Protein AF-A0A0L0UIJ8-F1 (afdb_monomer_lite)

Structure (mmCIF, N/CA/C/O backbone):
data_AF-A0A0L0UIJ8-F1
#
_entry.id   AF-A0A0L0UIJ8-F1
#
loop_
_atom_site.group_PDB
_atom_site.id
_atom_site.type_symbol
_atom_site.label_atom_id
_atom_site.label_alt_id
_atom_site.label_comp_id
_atom_site.label_asym_id
_atom_site.label_entity_id
_atom_site.label_seq_id
_atom_site.pdbx_PDB_ins_code
_atom_site.Cartn_x
_atom_site.Cartn_y
_atom_site.Cartn_z
_atom_site.occupancy
_atom_site.B_iso_or_equiv
_atom_site.auth_seq_id
_atom_site.auth_comp_id
_atom_site.auth_asym_id
_atom_site.auth_atom_id
_atom_site.pdbx_PDB_model_num
ATOM 1 N N . MET A 1 1 ? 34.261 21.419 7.854 1.00 37.66 1 MET A N 1
ATOM 2 C CA . MET A 1 1 ? 33.755 20.696 6.664 1.00 37.66 1 MET A CA 1
ATOM 3 C C . MET A 1 1 ? 32.846 19.572 7.132 1.00 37.66 1 MET A C 1
ATOM 5 O O . MET A 1 1 ? 33.334 18.542 7.581 1.00 37.66 1 MET A O 1
ATOM 9 N N . GLY A 1 2 ? 31.533 19.817 7.141 1.00 44.34 2 GLY A N 1
ATOM 10 C CA . GLY A 1 2 ? 30.542 18.811 7.519 1.00 44.34 2 GLY A CA 1
ATOM 11 C C . GLY A 1 2 ? 30.514 17.703 6.475 1.00 44.34 2 GLY A C 1
ATOM 12 O O . GLY A 1 2 ? 30.312 17.972 5.295 1.00 44.34 2 GLY A O 1
ATOM 13 N N . LYS A 1 3 ? 30.764 16.463 6.895 1.00 41.41 3 LYS A N 1
ATOM 14 C CA . LYS A 1 3 ? 30.566 15.295 6.039 1.00 41.41 3 LYS A CA 1
ATOM 15 C C . LYS A 1 3 ? 29.058 15.096 5.893 1.00 41.41 3 LYS A C 1
ATOM 17 O O . LYS A 1 3 ? 28.412 14.638 6.831 1.00 41.41 3 LYS A O 1
ATOM 22 N N . THR A 1 4 ? 28.489 15.458 4.748 1.00 48.59 4 THR A N 1
ATOM 23 C CA . THR A 1 4 ? 27.128 15.062 4.376 1.00 48.59 4 THR A CA 1
ATOM 24 C C . THR A 1 4 ? 27.115 13.543 4.252 1.00 48.59 4 THR A C 1
ATOM 26 O O . THR A 1 4 ? 27.711 12.964 3.344 1.00 48.59 4 THR A O 1
ATOM 29 N N . LYS A 1 5 ? 26.496 12.886 5.234 1.00 54.03 5 LYS A N 1
ATOM 30 C CA . LYS A 1 5 ? 26.257 11.446 5.226 1.00 54.03 5 LYS A CA 1
ATOM 31 C C . LYS A 1 5 ? 25.354 11.166 4.023 1.00 54.03 5 LYS A C 1
ATOM 33 O O . LYS A 1 5 ? 24.227 11.646 3.981 1.00 54.03 5 LYS A O 1
ATOM 38 N N . LYS A 1 6 ? 25.886 10.469 3.017 1.00 48.47 6 LYS A N 1
ATOM 39 C CA . LYS A 1 6 ? 25.125 9.985 1.862 1.00 48.47 6 LYS A CA 1
ATOM 40 C C . LYS A 1 6 ? 24.004 9.106 2.411 1.00 48.47 6 LYS A C 1
ATOM 42 O O . LYS A 1 6 ? 24.290 8.029 2.924 1.00 48.47 6 LYS A O 1
ATOM 47 N N . GLU A 1 7 ? 22.774 9.605 2.386 1.00 50.38 7 GLU A N 1
ATOM 48 C CA . GLU A 1 7 ? 21.608 8.834 2.804 1.00 50.38 7 GLU A CA 1
ATOM 49 C C . GLU A 1 7 ? 21.507 7.607 1.899 1.00 50.38 7 GLU A C 1
ATOM 51 O O . GLU A 1 7 ? 21.435 7.710 0.671 1.00 50.38 7 GLU A O 1
ATOM 56 N N . THR A 1 8 ? 21.609 6.435 2.508 1.00 56.50 8 THR A N 1
ATOM 57 C CA . THR A 1 8 ? 21.436 5.146 1.851 1.00 56.50 8 THR A CA 1
ATOM 58 C C . THR A 1 8 ? 20.000 5.062 1.332 1.00 56.50 8 THR A C 1
ATOM 60 O O . THR A 1 8 ? 19.076 5.482 2.020 1.00 56.50 8 THR A O 1
ATOM 63 N N . GLY A 1 9 ? 19.783 4.559 0.109 1.00 59.16 9 GLY A N 1
ATOM 64 C CA . GLY A 1 9 ? 18.449 4.535 -0.525 1.00 59.16 9 GLY A CA 1
ATOM 65 C C . GLY A 1 9 ? 17.355 3.866 0.325 1.00 59.16 9 GLY A C 1
ATOM 66 O O . GLY A 1 9 ? 16.195 4.263 0.253 1.00 59.16 9 GLY A O 1
ATOM 67 N N . ASP A 1 10 ? 17.756 2.942 1.198 1.00 63.59 10 ASP A N 1
ATOM 68 C CA . ASP A 1 10 ? 16.915 2.255 2.183 1.00 63.59 10 ASP A CA 1
ATOM 69 C C . ASP A 1 10 ? 16.292 3.207 3.230 1.00 63.59 10 ASP A C 1
ATOM 71 O O . ASP A 1 10 ? 15.117 3.091 3.589 1.00 63.59 10 ASP A O 1
ATOM 75 N N . ASP A 1 11 ? 17.031 4.242 3.645 1.00 81.19 11 ASP A N 1
ATOM 76 C CA . ASP A 1 11 ? 16.551 5.240 4.607 1.00 81.19 11 ASP A CA 1
ATOM 77 C C . ASP A 1 11 ? 15.469 6.137 3.990 1.00 81.19 11 ASP A C 1
ATOM 79 O O . ASP A 1 11 ? 14.510 6.534 4.657 1.00 81.19 11 ASP A O 1
ATOM 83 N N . ALA A 1 12 ? 15.600 6.467 2.703 1.00 89.38 12 ALA A N 1
ATOM 84 C CA . ALA A 1 12 ? 14.645 7.320 2.004 1.00 89.38 12 ALA A CA 1
ATOM 85 C C . ALA A 1 12 ? 13.310 6.608 1.757 1.00 89.38 12 ALA A C 1
ATOM 87 O O . ALA A 1 12 ? 12.248 7.209 1.946 1.00 89.38 12 ALA A O 1
ATOM 88 N N . ASP A 1 13 ? 13.348 5.335 1.367 1.00 88.25 13 ASP A N 1
ATOM 89 C CA . ASP A 1 13 ? 12.137 4.552 1.130 1.00 88.25 13 ASP A CA 1
ATOM 90 C C . ASP A 1 13 ? 11.432 4.185 2.441 1.00 88.25 13 ASP A C 1
ATOM 92 O O . ASP A 1 13 ? 10.205 4.295 2.526 1.00 88.25 13 ASP A O 1
ATOM 96 N N . SER A 1 14 ? 12.193 3.912 3.505 1.00 91.88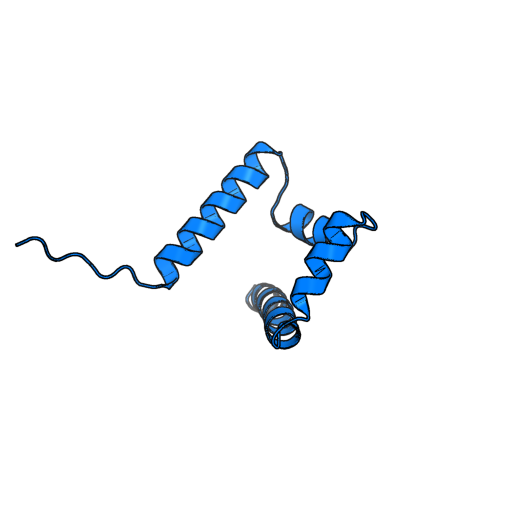 14 SER A N 1
ATOM 97 C CA . SER A 1 14 ? 11.648 3.746 4.857 1.00 91.88 14 SER A CA 1
ATOM 98 C C . SER A 1 14 ? 10.908 4.997 5.344 1.00 91.88 14 SER A C 1
ATOM 100 O O . SER A 1 14 ? 9.808 4.893 5.890 1.00 91.88 14 SER A O 1
ATOM 102 N N . ARG A 1 15 ? 11.441 6.204 5.098 1.00 94.94 15 ARG A N 1
ATOM 103 C CA . ARG A 1 15 ? 10.752 7.459 5.459 1.00 94.94 15 ARG A CA 1
ATOM 104 C C . ARG A 1 15 ? 9.418 7.626 4.734 1.00 94.94 15 ARG A C 1
ATOM 106 O O . ARG A 1 15 ? 8.430 7.978 5.378 1.00 9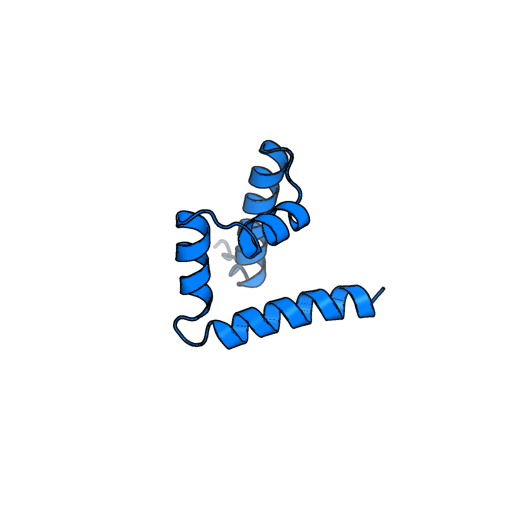4.94 15 ARG A O 1
ATOM 113 N N . LYS A 1 16 ? 9.368 7.335 3.430 1.00 94.25 16 LYS A N 1
ATOM 114 C CA . LYS A 1 16 ? 8.117 7.384 2.651 1.00 94.25 16 LYS A CA 1
ATOM 115 C C . LYS A 1 16 ? 7.098 6.372 3.175 1.00 94.25 16 LYS A C 1
ATOM 117 O O . LYS A 1 16 ? 5.929 6.706 3.340 1.00 94.25 16 LYS A O 1
ATOM 122 N N . ALA A 1 17 ? 7.536 5.147 3.473 1.00 92.75 17 ALA A N 1
ATOM 123 C CA . ALA A 1 17 ? 6.664 4.118 4.033 1.00 92.75 17 ALA A CA 1
ATOM 124 C C . ALA A 1 17 ? 6.080 4.550 5.390 1.00 92.75 17 ALA A C 1
ATOM 126 O O . ALA A 1 17 ? 4.877 4.420 5.616 1.00 92.75 17 ALA A O 1
ATOM 127 N N . LEU A 1 18 ? 6.902 5.141 6.264 1.00 94.75 18 LEU A N 1
ATOM 128 C CA . LEU A 1 18 ? 6.452 5.683 7.549 1.00 94.75 18 LEU A CA 1
ATOM 129 C C . LEU A 1 18 ? 5.437 6.820 7.383 1.00 94.75 18 LEU A C 1
ATOM 131 O O . LEU A 1 18 ? 4.473 6.894 8.143 1.00 94.75 18 LEU A O 1
ATOM 135 N N . GLU A 1 19 ? 5.621 7.695 6.398 1.00 96.75 19 GLU A N 1
ATOM 136 C CA . GLU A 1 19 ? 4.663 8.760 6.091 1.00 96.75 19 GLU A CA 1
ATOM 137 C C . GLU A 1 19 ? 3.309 8.202 5.627 1.00 96.75 19 GLU A C 1
ATOM 139 O O . GLU A 1 19 ? 2.261 8.632 6.113 1.00 96.75 19 GLU A O 1
ATOM 144 N N . ILE A 1 20 ? 3.309 7.185 4.762 1.00 95.75 20 ILE A N 1
ATOM 145 C CA . ILE A 1 20 ? 2.083 6.487 4.351 1.00 95.75 20 ILE A CA 1
ATOM 146 C C . ILE A 1 20 ? 1.384 5.869 5.569 1.00 95.75 20 ILE A C 1
ATOM 148 O O . ILE A 1 20 ? 0.180 6.056 5.742 1.00 95.75 20 ILE A O 1
ATOM 152 N N . CYS A 1 21 ? 2.127 5.196 6.452 1.00 95.06 21 CYS A N 1
ATOM 153 C CA . CYS A 1 21 ? 1.569 4.610 7.672 1.00 95.06 21 CYS A CA 1
ATOM 154 C C . CYS A 1 21 ? 0.913 5.658 8.584 1.00 95.06 21 CYS A C 1
ATOM 156 O O . CYS A 1 21 ? -0.166 5.401 9.116 1.00 95.06 21 CYS A O 1
ATOM 158 N N . LYS A 1 22 ? 1.507 6.852 8.726 1.00 96.62 22 LYS A N 1
ATOM 159 C CA . LYS A 1 22 ? 0.904 7.959 9.492 1.00 96.62 22 LYS A CA 1
ATOM 160 C C . LYS A 1 22 ? -0.428 8.412 8.893 1.00 96.62 22 LYS A C 1
ATOM 162 O O . LYS A 1 22 ? -1.395 8.596 9.629 1.00 96.62 22 LYS A O 1
ATOM 167 N N . ASN A 1 23 ? -0.495 8.550 7.569 1.00 97.62 23 ASN A N 1
ATOM 168 C CA . ASN A 1 23 ? -1.733 8.923 6.880 1.00 97.62 23 ASN A CA 1
ATOM 169 C C . ASN A 1 23 ? -2.829 7.864 7.064 1.00 97.62 23 ASN A C 1
ATOM 171 O O . ASN A 1 23 ? -3.971 8.200 7.369 1.00 97.62 23 ASN A O 1
ATOM 175 N N . LEU A 1 24 ? -2.481 6.580 6.946 1.00 97.12 24 LEU A N 1
ATOM 176 C CA . LEU A 1 24 ? -3.417 5.479 7.186 1.00 97.12 24 LEU A CA 1
ATOM 177 C C . LEU A 1 24 ? -3.933 5.470 8.633 1.00 97.12 24 LEU A C 1
ATOM 179 O O . LEU A 1 24 ? -5.136 5.342 8.859 1.00 97.12 24 LEU A O 1
ATOM 183 N N . GLN A 1 25 ? -3.050 5.699 9.609 1.00 95.00 25 GLN A N 1
ATOM 184 C CA . GLN A 1 25 ? -3.427 5.794 11.018 1.00 95.00 25 GLN A CA 1
ATOM 185 C C . GLN A 1 25 ? -4.408 6.947 11.278 1.00 95.00 25 GLN A C 1
ATOM 187 O O . GLN A 1 25 ? -5.385 6.759 12.005 1.00 95.00 25 GLN A O 1
ATOM 192 N N . ALA A 1 26 ? -4.196 8.114 10.662 1.00 97.50 26 ALA A N 1
ATOM 193 C CA . ALA A 1 26 ? -5.119 9.248 10.760 1.00 97.50 26 ALA A CA 1
ATOM 194 C C . ALA A 1 26 ? -6.515 8.919 10.194 1.00 97.50 26 ALA A C 1
ATOM 196 O O . ALA A 1 26 ? -7.524 9.390 10.716 1.00 97.50 26 ALA A O 1
ATOM 197 N N . LEU A 1 27 ? -6.578 8.053 9.179 1.00 97.19 27 LEU A N 1
ATOM 198 C CA . LEU A 1 27 ? -7.817 7.530 8.595 1.00 97.19 27 LEU A CA 1
ATOM 199 C C . LEU A 1 27 ? -8.409 6.338 9.370 1.00 97.19 27 LEU A C 1
ATOM 201 O O . LEU A 1 27 ? -9.412 5.778 8.934 1.00 97.19 27 LEU A O 1
ATOM 205 N N . LYS A 1 28 ? -7.809 5.942 10.504 1.00 96.94 28 LYS A N 1
ATOM 206 C CA . LYS A 1 28 ? -8.165 4.734 11.274 1.00 96.94 28 LYS A CA 1
ATOM 207 C C . LYS A 1 28 ? -8.173 3.462 10.417 1.00 96.94 28 LYS A C 1
ATOM 209 O O . LYS A 1 28 ? -8.996 2.577 10.623 1.00 96.94 28 LYS A O 1
ATOM 214 N N . MET A 1 29 ? -7.253 3.381 9.460 1.00 96.94 29 MET A N 1
ATOM 215 C CA . MET A 1 29 ? -7.099 2.254 8.548 1.00 96.94 29 MET A CA 1
ATOM 216 C C . MET A 1 29 ? -5.736 1.602 8.767 1.00 96.94 29 MET A C 1
ATOM 218 O O . MET A 1 29 ? -4.714 2.278 8.872 1.00 96.94 29 MET A O 1
ATOM 222 N N . THR A 1 30 ? -5.692 0.276 8.822 1.00 93.12 30 THR A N 1
ATOM 223 C CA . THR A 1 30 ? -4.426 -0.463 8.869 1.00 93.12 30 THR A CA 1
ATOM 224 C C . THR A 1 30 ? -3.822 -0.615 7.466 1.00 93.12 30 THR A C 1
ATOM 226 O O . THR A 1 30 ? -4.555 -0.655 6.473 1.00 93.12 30 THR A O 1
ATOM 229 N N . PRO A 1 31 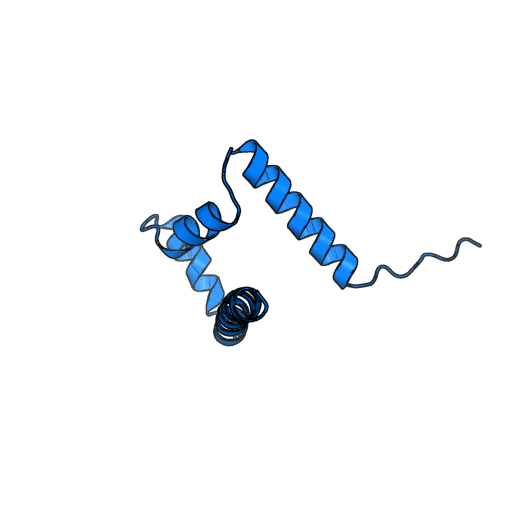? -2.492 -0.796 7.338 1.00 90.81 31 PRO A N 1
ATOM 230 C CA . PRO A 1 31 ? -1.872 -1.114 6.050 1.00 90.81 31 PRO A CA 1
ATOM 231 C C . PRO A 1 31 ? -2.480 -2.348 5.369 1.00 90.81 31 PRO A C 1
ATOM 233 O O . PRO A 1 31 ? -2.642 -2.368 4.152 1.00 90.81 31 PRO A O 1
ATOM 236 N N . LYS A 1 32 ? -2.877 -3.363 6.147 1.00 89.69 32 LYS A N 1
ATOM 237 C CA . LYS A 1 32 ? -3.518 -4.577 5.622 1.00 89.69 32 LYS A CA 1
ATOM 238 C C . LYS A 1 32 ? -4.891 -4.275 5.016 1.00 89.69 32 LYS A C 1
ATOM 240 O O . LYS A 1 32 ? -5.158 -4.693 3.891 1.00 89.69 32 LYS A O 1
ATOM 245 N N . GLU A 1 33 ? -5.739 -3.538 5.731 1.00 93.69 33 GLU A N 1
ATOM 246 C CA . GLU A 1 33 ? -7.061 -3.134 5.233 1.00 93.69 33 GLU A CA 1
ATOM 247 C C . GLU A 1 33 ? -6.949 -2.267 3.982 1.00 93.69 33 GLU A C 1
ATOM 249 O O . GLU A 1 33 ? -7.703 -2.472 3.028 1.00 93.69 33 GLU A O 1
ATOM 254 N N . PHE A 1 34 ? -5.971 -1.356 3.948 1.00 93.88 34 PHE A N 1
ATOM 255 C CA . PHE A 1 34 ? -5.668 -0.577 2.755 1.00 93.88 34 PHE A CA 1
ATOM 256 C C . PHE A 1 34 ? -5.332 -1.487 1.573 1.00 93.88 34 PHE A C 1
ATOM 258 O O . PHE A 1 34 ? -5.958 -1.359 0.526 1.00 93.88 34 PHE A O 1
ATOM 265 N N . MET A 1 35 ? -4.397 -2.430 1.729 1.00 89.88 35 MET A N 1
ATOM 266 C CA . MET A 1 35 ? -3.986 -3.321 0.638 1.00 89.88 35 MET A CA 1
ATOM 267 C C . MET A 1 35 ? -5.148 -4.180 0.129 1.00 89.88 35 MET A C 1
ATOM 269 O O . MET A 1 35 ? -5.353 -4.272 -1.080 1.00 89.88 35 MET A O 1
ATOM 273 N N . ILE A 1 36 ? -5.953 -4.758 1.027 1.00 91.31 36 ILE A N 1
ATOM 274 C CA . ILE A 1 36 ? -7.137 -5.547 0.649 1.00 91.31 36 ILE A CA 1
ATOM 275 C C . ILE A 1 36 ? -8.136 -4.676 -0.120 1.00 91.31 36 ILE A C 1
ATOM 277 O O . ILE A 1 36 ? -8.577 -5.055 -1.208 1.00 91.31 36 ILE A O 1
ATOM 281 N N . THR A 1 37 ? -8.461 -3.492 0.402 1.00 94.44 37 THR A N 1
ATOM 282 C CA . THR A 1 37 ? -9.406 -2.561 -0.233 1.00 94.44 37 THR A CA 1
ATOM 283 C C . THR A 1 37 ? -8.882 -2.091 -1.585 1.00 94.44 37 THR A C 1
ATOM 285 O O . THR A 1 37 ? -9.599 -2.130 -2.586 1.00 94.44 37 THR A O 1
ATOM 288 N N . PHE A 1 38 ? -7.612 -1.693 -1.643 1.00 91.19 38 PHE A N 1
ATOM 289 C CA . PHE A 1 38 ? -6.957 -1.229 -2.855 1.00 91.19 38 PHE A CA 1
ATOM 290 C C . PHE A 1 38 ? -6.950 -2.307 -3.934 1.00 91.19 38 PHE A C 1
ATOM 292 O O . PHE A 1 38 ? -7.192 -1.976 -5.088 1.00 91.19 38 PHE A O 1
ATOM 299 N N . LEU A 1 39 ? -6.722 -3.579 -3.590 1.00 87.50 39 LEU A N 1
ATOM 300 C CA . LEU A 1 39 ? -6.662 -4.683 -4.553 1.00 87.50 39 LEU A CA 1
ATOM 301 C C . LEU A 1 39 ? -8.042 -5.164 -5.022 1.00 87.50 39 LEU A C 1
ATOM 303 O O . LEU A 1 39 ? -8.202 -5.493 -6.197 1.00 87.50 39 LEU A O 1
ATOM 307 N N . THR A 1 40 ? -9.040 -5.180 -4.137 1.00 90.38 40 THR A N 1
ATOM 308 C CA . THR A 1 40 ? -10.352 -5.801 -4.409 1.00 90.38 40 THR A CA 1
ATOM 309 C C . THR A 1 40 ? -11.445 -4.815 -4.820 1.00 90.38 40 THR A C 1
ATOM 311 O O . THR A 1 40 ? -12.459 -5.220 -5.389 1.00 90.38 40 THR A O 1
ATOM 314 N N . SER A 1 41 ? -11.259 -3.514 -4.572 1.00 94.12 41 SER A N 1
ATOM 315 C CA . SER A 1 41 ? -12.290 -2.515 -4.852 1.00 94.12 41 SER A CA 1
ATOM 316 C C . SER A 1 41 ? -12.620 -2.406 -6.344 1.00 94.12 41 SER A C 1
ATOM 318 O O . SER A 1 41 ? -11.731 -2.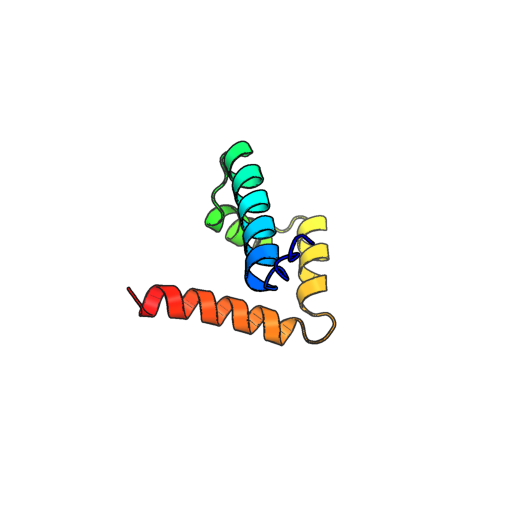322 -7.203 1.00 94.12 41 SER A O 1
ATOM 320 N N . LYS A 1 42 ? -13.927 -2.334 -6.630 1.00 92.81 42 LYS A N 1
ATOM 321 C CA . LYS A 1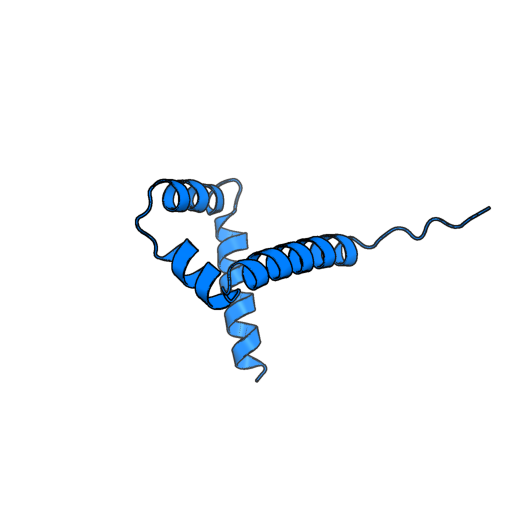 42 ? -14.503 -2.062 -7.957 1.00 92.81 42 LYS A CA 1
ATOM 322 C C . LYS A 1 42 ? -14.519 -0.570 -8.315 1.00 92.81 42 LYS A C 1
ATOM 324 O O . LYS A 1 42 ? -14.948 -0.224 -9.410 1.00 92.81 42 LYS A O 1
ATOM 329 N N . ASN A 1 43 ? -14.076 0.308 -7.412 1.00 95.88 43 ASN A N 1
ATOM 330 C CA . ASN A 1 43 ? -13.963 1.737 -7.690 1.00 95.88 43 ASN A CA 1
ATOM 331 C C . ASN A 1 43 ? -13.034 1.973 -8.900 1.00 95.88 43 ASN A C 1
ATOM 333 O O . ASN A 1 43 ? -11.920 1.441 -8.948 1.00 95.88 43 ASN A O 1
ATOM 337 N N . SER A 1 44 ? -13.504 2.761 -9.870 1.00 91.88 44 SER A N 1
ATOM 338 C CA . SER A 1 44 ? -12.828 3.002 -11.152 1.00 91.88 44 SER A CA 1
ATOM 339 C C . SER A 1 44 ? -11.447 3.634 -11.000 1.00 91.88 44 SER A C 1
ATOM 341 O O . SER A 1 44 ? -10.529 3.293 -11.751 1.00 91.88 44 SER A O 1
ATOM 343 N N . ASP A 1 45 ? -11.268 4.508 -10.014 1.00 92.25 45 ASP A N 1
ATOM 344 C CA . ASP A 1 45 ? -10.010 5.224 -9.804 1.00 92.25 45 ASP A CA 1
ATOM 345 C C . ASP A 1 45 ? -8.954 4.281 -9.235 1.00 92.25 45 ASP A C 1
ATOM 347 O O . ASP A 1 45 ? -7.810 4.253 -9.696 1.00 92.25 45 ASP A O 1
ATOM 351 N N . LEU A 1 46 ? -9.352 3.441 -8.277 1.00 91.81 46 LEU A N 1
ATOM 352 C CA . LEU A 1 46 ? -8.484 2.399 -7.733 1.00 91.81 46 LEU A CA 1
ATOM 353 C C . LEU A 1 46 ? -8.140 1.356 -8.802 1.00 91.81 46 LEU A C 1
ATOM 355 O O . LEU A 1 46 ? -6.975 0.984 -8.941 1.00 91.81 46 LEU A O 1
ATOM 359 N N . ALA A 1 47 ? -9.115 0.945 -9.617 1.00 89.25 47 ALA A N 1
ATOM 360 C CA . ALA A 1 47 ? -8.882 0.035 -10.735 1.00 89.25 47 ALA A CA 1
ATOM 361 C C . ALA A 1 47 ? -7.882 0.609 -11.750 1.00 89.25 47 ALA A C 1
ATOM 363 O O . ALA A 1 47 ? -6.991 -0.106 -12.206 1.00 89.25 47 ALA A O 1
ATOM 364 N N . SER A 1 48 ? -7.984 1.902 -12.064 1.00 87.94 48 SER A N 1
ATOM 365 C CA . SER A 1 48 ? -7.066 2.580 -12.986 1.00 87.94 48 SER A CA 1
ATOM 366 C C . SER A 1 48 ? -5.647 2.658 -12.421 1.00 87.94 48 SER A C 1
ATOM 368 O O . SER A 1 48 ? -4.687 2.361 -13.126 1.00 87.94 48 SER A O 1
ATOM 370 N N . ARG A 1 49 ? -5.498 2.951 -11.123 1.00 86.25 49 ARG A N 1
ATOM 371 C CA . ARG A 1 49 ? -4.191 2.964 -10.441 1.00 86.25 49 ARG A CA 1
ATOM 372 C C . ARG A 1 49 ? -3.537 1.583 -10.395 1.00 86.25 49 ARG A C 1
ATOM 374 O O . ARG A 1 49 ? -2.320 1.491 -10.530 1.00 86.25 49 ARG A O 1
ATOM 381 N N . ARG A 1 50 ? -4.318 0.504 -10.273 1.00 87.12 50 ARG A N 1
ATOM 382 C CA . ARG A 1 50 ? -3.794 -0.870 -10.368 1.00 87.12 50 ARG A CA 1
ATOM 383 C C . ARG A 1 50 ? -3.262 -1.214 -11.757 1.00 87.12 50 ARG A C 1
ATOM 385 O O . ARG A 1 50 ? -2.328 -1.995 -11.849 1.00 87.12 50 ARG A O 1
ATOM 392 N N . ARG A 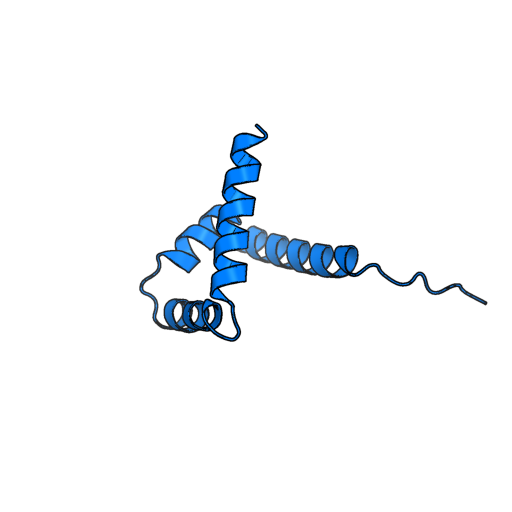1 51 ? -3.776 -0.615 -12.836 1.00 80.44 51 ARG A N 1
ATOM 393 C CA . ARG A 1 51 ? -3.224 -0.843 -14.189 1.00 80.44 51 ARG A CA 1
ATOM 394 C C . ARG A 1 51 ? -1.780 -0.360 -14.319 1.00 80.44 51 ARG A C 1
ATOM 396 O O . ARG A 1 51 ? -1.020 -0.921 -15.096 1.00 80.44 51 ARG A O 1
ATOM 403 N N . LEU A 1 52 ? -1.370 0.620 -13.511 1.00 72.62 52 LEU A N 1
ATOM 404 C CA . LEU A 1 52 ? 0.024 1.069 -13.469 1.00 72.62 52 LEU A CA 1
ATOM 405 C C . LEU A 1 52 ? 0.970 -0.015 -12.933 1.00 72.62 52 LEU A C 1
ATOM 407 O O . LEU A 1 52 ? 2.160 0.026 -13.220 1.00 72.62 52 LEU A O 1
ATOM 411 N N . TRP A 1 53 ? 0.457 -1.017 -12.209 1.00 71.38 53 TRP A N 1
ATOM 412 C CA . TRP A 1 53 ? 1.257 -2.145 -11.729 1.00 71.38 53 TRP A CA 1
ATOM 413 C C . TRP A 1 53 ? 1.685 -3.094 -12.844 1.00 71.38 53 TRP A C 1
ATOM 415 O O . TRP A 1 53 ? 2.525 -3.946 -12.598 1.00 71.38 53 TRP A O 1
ATOM 425 N N . THR A 1 54 ? 1.126 -3.004 -14.051 1.00 67.88 54 THR A N 1
ATOM 426 C CA . THR A 1 54 ? 1.515 -3.882 -15.166 1.00 67.88 54 THR A CA 1
ATOM 427 C C . THR A 1 54 ? 2.398 -3.182 -16.198 1.00 67.88 54 THR A C 1
ATOM 429 O O . THR A 1 54 ? 2.886 -3.843 -17.110 1.00 67.88 54 THR A O 1
ATOM 432 N N . ILE A 1 55 ? 2.632 -1.875 -16.048 1.00 78.19 55 ILE A N 1
ATOM 433 C CA . ILE A 1 55 ? 3.507 -1.074 -16.918 1.00 78.19 55 ILE A CA 1
ATOM 434 C C . ILE A 1 55 ? 4.977 -1.338 -16.549 1.00 78.19 55 ILE A C 1
ATOM 436 O O . ILE A 1 55 ? 5.277 -1.617 -15.389 1.00 78.19 55 ILE A O 1
ATOM 440 N N . ASP A 1 56 ? 5.883 -1.302 -17.532 1.00 70.75 56 ASP A N 1
ATOM 441 C CA . ASP A 1 56 ? 7.345 -1.395 -17.364 1.00 70.75 56 ASP A CA 1
ATOM 442 C C . ASP A 1 56 ? 7.817 -2.537 -16.443 1.00 70.75 56 ASP A C 1
ATOM 444 O O . ASP A 1 56 ? 8.489 -2.328 -15.434 1.00 70.75 56 ASP A O 1
ATOM 448 N N . ASN A 1 57 ? 7.447 -3.780 -16.775 1.00 70.06 57 ASN A N 1
ATOM 449 C CA . ASN A 1 57 ? 7.742 -4.980 -15.972 1.00 70.06 57 ASN A CA 1
ATOM 450 C C . ASN A 1 57 ? 7.143 -4.974 -14.556 1.00 70.06 57 ASN A C 1
ATOM 452 O O . ASN A 1 57 ? 7.563 -5.746 -13.690 1.00 70.06 57 ASN A O 1
ATOM 456 N N . GLY A 1 58 ? 6.117 -4.162 -14.304 1.00 66.69 58 GLY A N 1
ATOM 457 C CA . GLY A 1 58 ? 5.484 -4.074 -12.992 1.00 66.69 58 GLY A CA 1
ATOM 458 C C . GLY A 1 58 ? 4.891 -5.401 -12.486 1.00 66.69 58 GLY A C 1
ATOM 459 O O . GLY A 1 58 ? 4.786 -5.597 -11.275 1.00 66.69 58 GLY A O 1
ATOM 460 N N . HIS A 1 59 ? 4.611 -6.370 -13.369 1.00 70.75 59 HIS A N 1
ATOM 461 C CA . HIS A 1 59 ? 4.222 -7.730 -12.977 1.00 70.75 59 HIS A CA 1
ATOM 462 C C . HIS A 1 59 ? 5.314 -8.433 -12.147 1.00 70.75 59 HIS A C 1
ATOM 464 O O . HIS A 1 59 ? 4.991 -9.111 -11.175 1.00 70.75 59 HIS A O 1
ATOM 470 N N . VAL A 1 60 ? 6.602 -8.217 -12.451 1.00 77.00 60 VAL A N 1
ATOM 471 C CA . VAL A 1 60 ? 7.730 -8.763 -11.675 1.00 77.00 60 VAL A CA 1
ATOM 472 C C . VAL A 1 60 ? 7.748 -8.168 -10.269 1.00 77.00 60 VAL A C 1
ATOM 474 O O . VAL A 1 60 ? 7.891 -8.893 -9.288 1.00 77.00 60 VAL A O 1
ATOM 477 N N . ARG A 1 61 ? 7.542 -6.851 -10.152 1.00 76.12 61 ARG A N 1
ATOM 478 C CA . ARG A 1 61 ? 7.491 -6.154 -8.854 1.00 76.12 61 ARG A CA 1
ATOM 479 C C . ARG A 1 61 ? 6.250 -6.537 -8.048 1.00 76.12 61 ARG A C 1
ATOM 481 O O . ARG A 1 61 ? 6.327 -6.678 -6.832 1.00 76.12 61 ARG A O 1
ATOM 488 N N . SER A 1 62 ? 5.132 -6.768 -8.728 1.00 80.19 62 SER A N 1
ATOM 489 C CA . SER A 1 62 ? 3.890 -7.252 -8.121 1.00 80.19 62 SER A CA 1
ATOM 490 C C . SER A 1 62 ? 4.051 -8.676 -7.584 1.00 80.19 62 SER A C 1
ATOM 492 O O . SER A 1 62 ? 3.647 -8.962 -6.462 1.00 80.19 62 SER A O 1
ATOM 494 N N . LEU A 1 63 ? 4.705 -9.563 -8.340 1.00 83.38 63 LEU A N 1
ATOM 495 C CA . LEU A 1 63 ? 5.055 -10.907 -7.872 1.00 83.38 63 LEU A CA 1
ATOM 496 C C . LEU A 1 63 ? 6.061 -10.864 -6.718 1.00 83.38 63 LEU A C 1
ATOM 498 O O . LEU A 1 63 ? 5.939 -11.647 -5.780 1.00 83.38 63 LEU A O 1
ATOM 502 N N . HIS A 1 64 ? 7.027 -9.945 -6.757 1.00 84.50 64 HIS A N 1
ATOM 503 C CA . HIS A 1 64 ? 7.951 -9.732 -5.646 1.00 84.50 64 HIS A CA 1
ATOM 504 C C . HIS A 1 64 ? 7.210 -9.324 -4.367 1.00 84.50 64 HIS A C 1
ATOM 506 O O . HIS A 1 64 ? 7.471 -9.910 -3.324 1.00 84.50 64 HIS A O 1
ATOM 512 N N . LEU A 1 65 ? 6.219 -8.427 -4.450 1.00 82.50 65 LEU A N 1
ATOM 513 C CA . LEU A 1 65 ? 5.356 -8.093 -3.312 1.00 82.50 65 LEU A CA 1
ATOM 514 C C . LEU A 1 65 ? 4.656 -9.335 -2.737 1.00 82.50 65 LEU A C 1
ATOM 516 O O . LEU A 1 65 ? 4.675 -9.534 -1.526 1.00 82.50 65 LEU A O 1
ATOM 520 N N . VAL A 1 66 ? 4.069 -10.186 -3.586 1.00 85.31 66 VAL A N 1
ATOM 521 C CA . VAL A 1 66 ? 3.417 -11.430 -3.130 1.00 85.31 66 VAL A CA 1
ATOM 522 C C . VAL A 1 66 ? 4.415 -12.353 -2.422 1.00 85.31 66 VAL A C 1
ATOM 524 O O . VAL A 1 66 ? 4.078 -12.924 -1.387 1.00 85.31 66 VAL A O 1
ATOM 527 N N . ARG A 1 67 ? 5.649 -12.462 -2.935 1.00 87.19 67 ARG A N 1
ATOM 528 C CA . ARG A 1 67 ? 6.725 -13.234 -2.291 1.00 87.19 67 ARG A CA 1
ATOM 529 C C . ARG A 1 67 ? 7.106 -12.649 -0.934 1.00 87.19 67 ARG A C 1
ATOM 531 O O . ARG A 1 67 ? 7.069 -13.382 0.038 1.00 87.19 67 ARG A O 1
ATOM 538 N N . CYS A 1 68 ? 7.350 -11.342 -0.836 1.00 86.38 68 CYS A N 1
ATOM 539 C CA . CYS A 1 68 ? 7.654 -10.692 0.443 1.00 86.38 68 CYS A CA 1
ATOM 540 C C . CYS A 1 68 ? 6.547 -10.901 1.486 1.00 86.38 68 CYS A C 1
ATOM 542 O O . CYS A 1 68 ? 6.839 -11.085 2.663 1.00 86.38 68 CYS A O 1
ATOM 544 N N . ILE A 1 69 ? 5.278 -10.872 1.061 1.00 85.19 69 ILE A N 1
ATOM 545 C CA . ILE A 1 69 ? 4.146 -11.162 1.947 1.00 85.19 69 ILE A CA 1
ATOM 546 C C . ILE A 1 69 ? 4.214 -12.611 2.433 1.00 85.19 69 ILE A C 1
ATOM 548 O O . ILE A 1 69 ? 4.116 -12.829 3.635 1.00 85.19 69 ILE A O 1
ATOM 552 N N . ARG A 1 70 ? 4.383 -13.582 1.526 1.00 88.06 70 ARG A N 1
ATOM 553 C CA . ARG A 1 70 ? 4.490 -15.007 1.870 1.00 88.06 70 ARG A CA 1
ATOM 554 C C . ARG A 1 70 ? 5.656 -15.267 2.822 1.00 88.06 70 ARG A C 1
ATOM 556 O O . ARG A 1 70 ? 5.430 -15.828 3.885 1.00 88.06 70 ARG A O 1
ATOM 563 N N . ASP A 1 71 ? 6.856 -14.826 2.457 1.00 89.25 71 ASP A N 1
ATOM 564 C CA . ASP A 1 71 ? 8.087 -15.085 3.210 1.00 89.25 71 ASP A CA 1
ATOM 565 C C . ASP A 1 71 ? 7.953 -14.551 4.647 1.00 89.25 71 ASP A C 1
ATOM 567 O O . ASP A 1 71 ? 8.298 -15.230 5.607 1.00 89.25 71 ASP A O 1
ATOM 571 N N . ARG A 1 72 ? 7.295 -13.394 4.830 1.00 83.81 72 ARG A N 1
ATOM 572 C CA . ARG A 1 72 ? 7.021 -12.846 6.165 1.00 83.81 72 ARG A CA 1
ATOM 573 C C . ARG A 1 72 ? 6.163 -13.759 7.051 1.00 83.81 72 ARG A C 1
ATOM 575 O O . ARG A 1 72 ? 6.302 -13.678 8.266 1.00 83.81 72 ARG A O 1
ATOM 582 N N . PHE A 1 73 ? 5.263 -14.558 6.478 1.00 79.44 73 PHE A N 1
ATOM 583 C CA . PHE A 1 73 ? 4.456 -15.529 7.227 1.00 79.44 73 PHE A CA 1
ATOM 584 C C . PHE A 1 73 ? 5.168 -16.870 7.418 1.00 79.44 73 PHE A C 1
ATOM 586 O O . PHE A 1 73 ? 4.882 -17.545 8.396 1.00 79.44 73 PHE A O 1
ATOM 593 N N . GLU A 1 74 ? 6.064 -17.253 6.508 1.00 82.75 74 GLU A N 1
ATOM 594 C CA . GLU A 1 74 ? 6.868 -18.478 6.629 1.00 82.75 74 GLU A CA 1
ATOM 595 C C . GLU A 1 74 ? 8.007 -18.327 7.657 1.00 82.75 74 GLU A C 1
ATOM 597 O O . GLU A 1 74 ? 8.404 -19.310 8.273 1.00 82.75 74 GLU A O 1
ATOM 602 N N . ASP A 1 75 ? 8.473 -17.098 7.899 1.00 68.94 75 ASP A N 1
ATOM 603 C CA . ASP A 1 75 ? 9.479 -16.759 8.919 1.00 68.94 75 ASP A CA 1
ATOM 604 C C . ASP A 1 75 ? 8.911 -16.658 10.360 1.00 68.94 75 ASP A C 1
ATOM 606 O O . ASP A 1 75 ? 9.628 -16.235 11.273 1.00 68.94 75 ASP A O 1
ATOM 610 N N . THR A 1 76 ? 7.623 -16.969 10.572 1.00 52.81 76 THR A N 1
ATOM 611 C CA . THR A 1 76 ? 6.920 -16.856 11.872 1.00 52.81 76 THR A CA 1
ATOM 612 C C . THR A 1 76 ? 6.568 -18.224 12.438 1.00 52.81 76 THR A C 1
ATOM 614 O O . THR A 1 76 ? 6.717 -18.394 13.669 1.00 52.81 76 THR A O 1
#

Radius of gyration: 16.14 Å; chains: 1; bounding box: 48×39×29 Å

Secondary structure (DSSP, 8-state):
--------HHHHHHHHHHHHHHHHHHTT--HHHHHHHHHH---HHHHHHHHGGGSTTHHHHHHHHHHHHHHHHHT-

Sequence (76 aa):
MGKTKKETGDDADSRKALEICKNLQALKMTPKEFMITFLTSKNSDLASRRRLWTIDNGHVRSLHLVRCIRDRFEDT

pLDDT: mean 81.98, std 15.36, range [37.66, 97.62]

Organism: NCBI:txid1165861

Foldseek 3Di:
DDDPDPPDVVNVVVVVVVVVQVVCVVVVHHPVNVVCCLVPPPPPVSVVVVVVCPPPVSVVVVVVVVVVVVVVVVVD